Protein AF-A0A1Y1V835-F1 (afdb_monomer_lite)

pLDDT: mean 74.24, std 14.23, range [40.09, 92.94]

Sequence (101 aa):
MLSNYNNYIKYKTTIIFVVLPICQIILLIFWTITNKNGIDKERMRLENVGIYYKDVCSTGNKYFLNSMFIIDYALLLLSIISSYKGRNNVDMSYIYSSQSF

Secondary structure (DSSP, 8-state):
-HHHHHHHHHHHHHHHHHHHHHHHHHHHHHHHHH---SEEEEEEEETTTEEEEEEEE---SHHHHHHHHHHHHHHHHHHHHHHHHHHHHSHHHHHHHHS--

Radius of gyration: 24.32 Å; chains: 1; bounding box: 73×32×44 Å

Structure (mmCIF, N/CA/C/O backbone):
data_AF-A0A1Y1V835-F1
#
_entry.id   AF-A0A1Y1V835-F1
#
loop_
_atom_site.group_PDB
_atom_site.id
_atom_site.type_symbol
_atom_site.label_atom_id
_atom_site.label_alt_id
_atom_site.label_comp_id
_atom_site.label_asym_id
_atom_site.label_entity_id
_atom_site.label_seq_id
_atom_site.pdbx_PDB_ins_code
_atom_site.Cartn_x
_atom_site.Cartn_y
_atom_site.Cartn_z
_atom_site.occupancy
_atom_site.B_iso_or_equiv
_atom_site.auth_seq_id
_atom_site.auth_comp_id
_atom_site.auth_asym_id
_atom_site.auth_atom_id
_atom_site.pdbx_PDB_model_num
ATOM 1 N N . MET A 1 1 ? 26.015 11.295 -25.136 1.00 47.31 1 MET A N 1
ATOM 2 C CA . MET A 1 1 ? 24.530 11.302 -25.111 1.00 47.31 1 MET A CA 1
ATOM 3 C C . MET A 1 1 ? 23.930 10.080 -24.405 1.00 47.31 1 MET A C 1
ATOM 5 O O . MET A 1 1 ? 23.063 10.278 -23.568 1.00 47.31 1 MET A O 1
ATOM 9 N N . LEU A 1 2 ? 24.427 8.854 -24.629 1.00 48.34 2 LEU A N 1
ATOM 10 C CA . LEU A 1 2 ? 23.951 7.628 -23.948 1.00 48.34 2 LEU A CA 1
ATOM 11 C C . LEU A 1 2 ? 24.081 7.633 -22.405 1.00 48.34 2 LEU A C 1
ATOM 13 O O . LEU A 1 2 ? 23.199 7.132 -21.715 1.00 48.34 2 LEU A O 1
ATOM 17 N N . SER A 1 3 ? 25.129 8.256 -21.848 1.00 53.97 3 SER A N 1
ATOM 18 C CA . SER A 1 3 ? 25.331 8.350 -20.386 1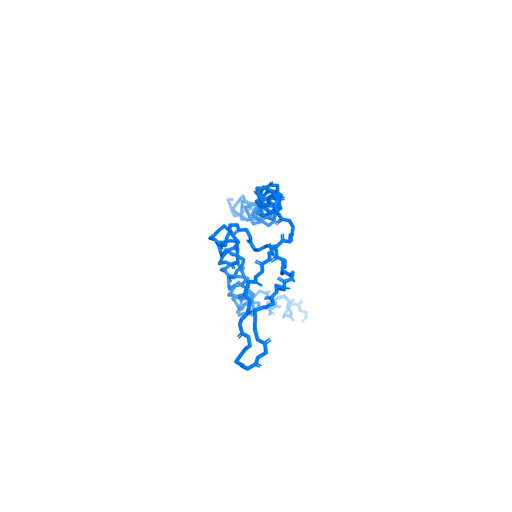.00 53.97 3 SER A CA 1
ATOM 19 C C . SER A 1 3 ? 24.217 9.134 -19.665 1.00 53.97 3 SER A C 1
ATOM 21 O O . SER A 1 3 ? 23.708 8.693 -18.637 1.00 53.97 3 SER A O 1
ATOM 23 N N . ASN A 1 4 ? 23.749 10.250 -20.240 1.00 53.19 4 ASN A N 1
ATOM 24 C CA . ASN A 1 4 ? 22.658 11.038 -19.651 1.00 53.19 4 ASN A CA 1
ATOM 25 C C . ASN A 1 4 ? 21.308 10.313 -19.711 1.00 53.19 4 ASN A C 1
ATOM 27 O O . ASN A 1 4 ? 20.513 10.436 -18.785 1.00 53.19 4 ASN A O 1
ATOM 31 N N . TYR A 1 5 ? 21.066 9.517 -20.756 1.00 57.09 5 TYR A N 1
ATOM 32 C CA . TYR A 1 5 ? 19.842 8.724 -20.883 1.00 57.09 5 TYR A CA 1
ATOM 33 C C . TYR A 1 5 ? 19.777 7.591 -19.845 1.00 57.09 5 TYR A C 1
ATOM 35 O O . TYR A 1 5 ? 18.757 7.414 -19.181 1.00 57.09 5 TYR A O 1
ATOM 43 N N . ASN A 1 6 ? 20.888 6.883 -19.624 1.00 58.56 6 ASN A N 1
ATOM 44 C CA . ASN A 1 6 ? 20.958 5.820 -18.616 1.00 58.56 6 ASN A CA 1
ATOM 45 C C . ASN A 1 6 ? 20.837 6.361 -17.185 1.00 58.56 6 ASN A C 1
ATOM 47 O O . ASN A 1 6 ? 20.159 5.755 -16.354 1.00 58.56 6 ASN A O 1
ATOM 51 N N . ASN A 1 7 ? 21.439 7.520 -16.903 1.00 60.47 7 ASN A N 1
ATOM 52 C CA . ASN A 1 7 ? 21.271 8.199 -15.618 1.00 60.47 7 ASN A CA 1
ATOM 53 C C . ASN A 1 7 ? 19.830 8.683 -15.413 1.00 60.47 7 ASN A C 1
ATOM 55 O O . ASN A 1 7 ? 19.288 8.511 -14.324 1.00 60.47 7 ASN A O 1
ATOM 59 N N . TYR A 1 8 ? 19.179 9.200 -16.458 1.00 58.66 8 TYR A N 1
ATOM 60 C CA . TYR A 1 8 ? 17.769 9.591 -16.420 1.00 58.66 8 TYR A CA 1
ATOM 61 C C . TYR A 1 8 ? 16.844 8.405 -16.110 1.00 58.66 8 TYR A C 1
ATOM 63 O O . TYR A 1 8 ? 15.973 8.520 -15.245 1.00 58.66 8 TYR A O 1
ATOM 71 N N . ILE A 1 9 ? 17.055 7.249 -16.752 1.00 61.12 9 ILE A N 1
ATOM 72 C CA . ILE A 1 9 ? 16.277 6.036 -16.464 1.00 61.12 9 ILE A CA 1
ATOM 73 C C . ILE A 1 9 ? 16.521 5.569 -15.027 1.00 61.12 9 ILE A C 1
ATOM 75 O O . ILE A 1 9 ? 15.553 5.373 -14.299 1.00 61.12 9 ILE A O 1
ATOM 79 N N . LYS A 1 10 ? 17.781 5.474 -14.577 1.00 59.38 10 LYS A N 1
ATOM 80 C CA . LYS A 1 10 ? 18.103 5.089 -13.191 1.00 59.38 10 LYS A CA 1
ATOM 81 C C . LYS A 1 10 ? 17.431 5.998 -12.162 1.00 59.38 10 LYS A C 1
ATOM 83 O O . LYS A 1 10 ? 16.795 5.497 -11.241 1.00 59.38 10 LYS A O 1
ATOM 88 N N . TYR A 1 11 ? 17.531 7.317 -12.329 1.00 60.25 11 TYR A N 1
ATOM 89 C CA . TYR A 1 11 ? 16.923 8.279 -11.405 1.00 60.25 11 TYR A CA 1
ATOM 90 C C . TYR A 1 11 ? 15.400 8.170 -11.378 1.00 60.25 11 TYR A C 1
ATOM 92 O O . TYR A 1 11 ? 14.800 8.163 -10.304 1.00 60.25 11 TYR A O 1
ATOM 100 N N . LYS A 1 12 ? 14.768 8.036 -12.547 1.00 60.19 12 LYS A N 1
ATOM 101 C CA . LYS A 1 12 ? 13.313 7.906 -12.655 1.00 60.19 12 LYS A CA 1
ATOM 102 C C . LYS A 1 12 ? 12.810 6.628 -11.985 1.00 60.19 12 LYS A C 1
ATOM 104 O O . LYS A 1 12 ? 11.810 6.669 -11.276 1.00 60.19 12 LYS A O 1
ATOM 109 N N . THR A 1 13 ? 13.519 5.515 -12.162 1.00 68.12 13 THR A N 1
ATOM 110 C CA . THR A 1 13 ? 13.188 4.240 -11.521 1.00 68.12 13 THR A CA 1
ATOM 111 C C . THR A 1 13 ? 13.336 4.335 -9.999 1.00 68.12 13 THR A C 1
ATOM 113 O O . THR A 1 13 ? 12.395 3.999 -9.286 1.00 68.12 13 THR A O 1
ATOM 116 N N . THR A 1 14 ? 14.445 4.881 -9.488 1.00 68.56 14 THR A N 1
ATOM 117 C CA . THR A 1 14 ? 14.677 5.043 -8.039 1.00 68.56 14 THR A CA 1
ATOM 118 C C . THR A 1 14 ? 13.635 5.940 -7.369 1.00 68.56 14 THR A C 1
ATOM 120 O O . THR A 1 14 ? 13.140 5.606 -6.296 1.00 68.56 14 THR A O 1
ATOM 123 N N . ILE A 1 15 ? 13.251 7.051 -8.004 1.00 75.12 15 ILE A N 1
ATOM 124 C CA . ILE A 1 15 ? 12.245 7.969 -7.450 1.00 75.12 15 ILE A CA 1
ATOM 125 C C . ILE A 1 15 ? 10.884 7.277 -7.328 1.00 75.12 15 ILE A C 1
ATOM 127 O O . ILE A 1 15 ? 10.228 7.416 -6.300 1.00 75.12 15 ILE A O 1
ATOM 131 N N . ILE A 1 16 ? 10.472 6.489 -8.325 1.00 76.56 16 ILE A N 1
ATOM 132 C CA . ILE A 1 16 ? 9.193 5.765 -8.281 1.00 76.56 16 ILE A CA 1
ATOM 133 C C . ILE A 1 16 ? 9.183 4.750 -7.132 1.00 76.56 16 ILE A C 1
ATOM 135 O O . ILE A 1 16 ? 8.222 4.711 -6.371 1.00 76.56 16 ILE A O 1
ATOM 139 N N . PHE A 1 17 ? 10.258 3.978 -6.952 1.00 74.44 17 PHE A N 1
ATOM 140 C CA . PHE A 1 17 ? 10.328 2.967 -5.891 1.00 74.44 17 PHE A CA 1
ATOM 141 C C . PHE A 1 17 ? 10.390 3.544 -4.470 1.00 74.44 17 PHE A C 1
ATOM 143 O O . PHE A 1 17 ? 10.114 2.814 -3.525 1.00 74.44 17 PHE A O 1
ATOM 150 N N . VAL A 1 18 ? 10.719 4.829 -4.305 1.00 82.31 18 VAL A N 1
ATOM 151 C CA . VAL A 1 18 ? 10.787 5.496 -2.992 1.00 82.31 18 VAL A CA 1
ATOM 152 C C . VAL A 1 18 ? 9.546 6.347 -2.720 1.00 82.31 18 VAL A C 1
ATOM 154 O O . VAL A 1 18 ? 8.973 6.277 -1.638 1.00 82.31 18 VAL A O 1
ATOM 157 N N . VAL A 1 19 ? 9.092 7.137 -3.692 1.00 85.88 19 VAL A N 1
ATOM 158 C CA . VAL A 1 19 ? 7.951 8.050 -3.514 1.00 85.88 19 VAL A CA 1
ATOM 159 C C . VAL A 1 19 ? 6.637 7.282 -3.397 1.00 85.88 19 VAL A C 1
ATOM 161 O O . VAL A 1 19 ? 5.787 7.624 -2.579 1.00 85.88 19 VAL A O 1
ATOM 164 N N . LEU A 1 20 ? 6.474 6.221 -4.183 1.00 84.62 20 LEU A N 1
ATOM 165 C CA . LEU A 1 20 ? 5.236 5.453 -4.232 1.00 84.62 20 LEU A CA 1
ATOM 166 C C . LEU A 1 20 ? 4.894 4.744 -2.902 1.00 84.62 20 LEU A C 1
ATOM 168 O O . LEU A 1 20 ? 3.758 4.911 -2.448 1.00 84.62 20 LEU A O 1
ATOM 172 N N . PRO A 1 21 ? 5.826 4.053 -2.208 1.00 83.88 21 PRO A N 1
ATOM 173 C CA . PRO A 1 21 ? 5.530 3.494 -0.888 1.00 83.88 21 PRO A CA 1
ATOM 174 C C . PRO A 1 21 ? 5.281 4.572 0.172 1.00 83.88 21 PRO A C 1
ATOM 176 O O . PRO A 1 21 ? 4.444 4.379 1.050 1.00 83.88 21 PRO A O 1
ATOM 179 N N . ILE A 1 22 ? 5.931 5.738 0.080 1.00 90.62 22 ILE A N 1
ATOM 180 C CA . ILE A 1 22 ? 5.641 6.866 0.979 1.00 90.62 22 ILE A CA 1
ATOM 181 C C . ILE A 1 22 ? 4.192 7.338 0.787 1.00 90.62 22 ILE A C 1
ATOM 183 O O . ILE A 1 22 ? 3.467 7.516 1.765 1.00 90.62 22 ILE A O 1
ATOM 187 N N . CYS A 1 23 ? 3.734 7.485 -0.460 1.00 88.88 23 CYS A N 1
ATOM 188 C CA . CYS A 1 23 ? 2.341 7.822 -0.752 1.00 88.88 23 CYS A CA 1
ATOM 189 C C . CYS A 1 23 ? 1.356 6.759 -0.233 1.00 88.88 23 CYS A C 1
ATOM 191 O O . CYS A 1 23 ? 0.322 7.127 0.324 1.00 88.88 23 CYS A O 1
ATOM 193 N N . GLN A 1 24 ? 1.675 5.464 -0.358 1.00 88.25 24 GLN A N 1
ATOM 194 C CA . GLN A 1 24 ? 0.860 4.376 0.208 1.00 88.25 24 GLN A CA 1
ATOM 195 C C . GLN A 1 24 ? 0.755 4.468 1.734 1.00 88.25 24 GLN A C 1
ATOM 197 O O . GLN A 1 24 ? -0.342 4.361 2.280 1.00 88.25 24 GLN A O 1
ATOM 202 N N . ILE A 1 25 ? 1.867 4.725 2.429 1.00 90.12 25 ILE A N 1
ATOM 203 C CA . ILE A 1 25 ? 1.874 4.889 3.890 1.00 90.12 25 ILE A CA 1
ATOM 204 C C . ILE A 1 25 ? 0.993 6.072 4.303 1.00 90.12 25 ILE A C 1
ATOM 206 O O . ILE A 1 25 ? 0.194 5.951 5.230 1.00 90.12 25 ILE A O 1
ATOM 210 N N . ILE A 1 26 ? 1.083 7.203 3.598 1.00 91.94 26 ILE A N 1
ATOM 211 C CA . ILE A 1 26 ? 0.250 8.381 3.879 1.00 91.94 26 ILE A CA 1
ATOM 212 C C . ILE A 1 26 ? -1.239 8.054 3.693 1.00 91.94 26 ILE A C 1
ATOM 214 O O . ILE A 1 26 ? -2.048 8.389 4.557 1.00 91.94 26 ILE A O 1
ATOM 218 N N . LEU A 1 27 ? -1.608 7.367 2.607 1.00 87.31 27 LEU A N 1
ATOM 219 C CA . LEU A 1 27 ? -2.988 6.931 2.358 1.00 87.31 27 LEU A CA 1
ATOM 220 C C . LEU A 1 27 ? -3.508 5.996 3.459 1.00 87.31 27 LEU A C 1
ATOM 222 O O . LEU A 1 27 ? -4.638 6.168 3.918 1.00 87.31 27 LEU A O 1
ATOM 226 N N . LEU A 1 28 ? -2.678 5.062 3.930 1.00 86.00 28 LEU A N 1
ATOM 227 C CA . LEU A 1 28 ? -3.009 4.159 5.036 1.00 86.00 28 LEU A CA 1
ATOM 228 C C . LEU A 1 28 ? -3.212 4.909 6.357 1.00 86.00 28 LEU A C 1
ATOM 230 O O . LEU A 1 28 ? -4.156 4.615 7.093 1.00 86.00 28 LEU A O 1
ATOM 234 N N . ILE A 1 29 ? -2.374 5.906 6.649 1.00 88.69 29 ILE A N 1
ATOM 235 C CA . ILE A 1 29 ? -2.531 6.765 7.830 1.00 88.69 29 ILE A CA 1
ATOM 236 C C . ILE A 1 29 ? -3.854 7.532 7.746 1.00 88.69 29 ILE A C 1
ATOM 238 O O . ILE A 1 29 ? -4.641 7.503 8.693 1.00 88.69 29 ILE A O 1
ATOM 242 N N . PHE A 1 30 ? -4.147 8.157 6.601 1.00 87.12 30 PHE A N 1
ATOM 243 C CA . PHE A 1 30 ? -5.419 8.853 6.387 1.00 87.12 30 PHE A CA 1
ATOM 244 C C . PHE A 1 30 ? -6.625 7.925 6.543 1.00 87.12 30 PHE A C 1
ATOM 246 O O . PHE A 1 30 ? -7.613 8.305 7.175 1.00 87.12 30 PHE A O 1
ATOM 253 N N . TRP A 1 31 ? -6.548 6.707 6.008 1.00 85.00 31 TRP A N 1
ATOM 254 C CA . TRP A 1 31 ? -7.605 5.710 6.149 1.00 85.00 31 TRP A CA 1
ATOM 255 C C . TRP A 1 31 ? -7.827 5.315 7.614 1.00 85.00 31 TRP A C 1
ATOM 257 O O . TRP A 1 31 ? -8.963 5.309 8.085 1.00 85.00 31 TRP A O 1
ATOM 267 N N . THR A 1 32 ? -6.740 5.077 8.351 1.00 82.38 32 THR A N 1
ATOM 268 C CA . THR A 1 32 ? -6.777 4.698 9.771 1.00 82.38 32 THR A CA 1
ATOM 269 C C . THR A 1 32 ? -7.410 5.796 10.627 1.00 82.38 32 THR A C 1
ATOM 271 O O . THR A 1 32 ? -8.238 5.506 11.481 1.00 82.38 32 THR A O 1
ATOM 274 N N . ILE A 1 33 ? -7.078 7.065 10.368 1.00 83.38 33 ILE A N 1
ATOM 275 C CA . ILE A 1 33 ? -7.641 8.213 11.100 1.00 83.38 33 ILE A CA 1
ATOM 276 C C . ILE A 1 33 ? -9.115 8.449 10.729 1.00 83.38 33 ILE A C 1
ATOM 278 O O . ILE A 1 33 ? -9.924 8.831 11.576 1.00 83.38 33 ILE A O 1
ATOM 282 N N . THR A 1 34 ? -9.479 8.233 9.462 1.00 78.94 34 THR A N 1
ATOM 283 C CA . THR A 1 34 ? -10.860 8.413 8.980 1.00 78.94 34 THR A CA 1
ATOM 284 C C . THR A 1 34 ? -11.800 7.349 9.551 1.00 78.94 34 THR A C 1
ATOM 286 O O . THR A 1 34 ? -12.965 7.638 9.841 1.00 78.94 34 THR A O 1
ATOM 289 N N . ASN A 1 35 ? -11.299 6.135 9.771 1.00 76.12 35 ASN A N 1
ATOM 290 C CA . ASN A 1 35 ? -12.043 5.061 10.416 1.00 76.12 35 ASN A CA 1
ATOM 291 C C . ASN A 1 35 ? -12.060 5.244 11.939 1.00 76.12 35 ASN A C 1
ATOM 293 O O . ASN A 1 35 ? -11.270 4.663 12.674 1.00 76.12 35 ASN A O 1
ATOM 297 N N . LYS A 1 36 ? -13.002 6.062 12.419 1.00 66.69 36 LYS A N 1
ATOM 298 C CA . LYS A 1 36 ? -13.157 6.393 13.848 1.00 66.69 36 LYS A CA 1
ATOM 299 C C . LYS A 1 36 ? -13.570 5.212 14.735 1.00 66.69 36 LYS A C 1
ATOM 301 O O . LYS A 1 36 ? -13.351 5.263 15.942 1.00 66.69 36 LYS A O 1
ATOM 306 N N . ASN A 1 37 ? -14.150 4.162 14.157 1.00 67.00 37 ASN A N 1
ATOM 307 C CA . ASN A 1 37 ? -14.536 2.960 14.883 1.00 67.00 37 ASN A CA 1
ATOM 308 C C . ASN A 1 37 ? -13.491 1.881 14.604 1.00 67.00 37 ASN A C 1
ATOM 310 O O . ASN A 1 37 ? -13.293 1.519 13.455 1.00 67.00 37 ASN A O 1
ATOM 314 N N . GLY A 1 38 ? -12.815 1.360 15.629 1.00 66.00 38 GLY A N 1
ATOM 315 C CA . GLY A 1 38 ? -11.962 0.172 15.472 1.00 66.00 38 GLY A CA 1
ATOM 316 C C . GLY A 1 38 ? -12.771 -1.129 15.424 1.00 66.00 38 GLY A C 1
ATOM 317 O O . GLY A 1 38 ? -12.332 -2.126 14.855 1.00 66.00 38 GLY A O 1
ATOM 318 N N . ILE A 1 39 ? -13.977 -1.108 15.998 1.00 71.31 39 ILE A N 1
ATOM 319 C CA . ILE A 1 39 ? -14.860 -2.262 16.160 1.00 71.31 39 ILE A CA 1
ATOM 320 C C . ILE A 1 39 ? -16.284 -1.821 15.814 1.00 71.31 39 ILE A C 1
ATOM 322 O O . ILE A 1 39 ? -16.787 -0.854 16.386 1.00 71.31 39 ILE A O 1
ATOM 326 N N . ASP A 1 40 ? -16.922 -2.540 14.898 1.00 76.50 40 ASP A N 1
ATOM 327 C CA . ASP A 1 40 ? -18.346 -2.437 14.599 1.00 76.50 40 ASP A CA 1
ATOM 328 C C . ASP A 1 40 ? -19.088 -3.650 15.174 1.00 76.50 40 ASP A C 1
ATOM 330 O O . ASP A 1 40 ? -18.527 -4.735 15.321 1.00 76.50 40 ASP A O 1
ATOM 334 N N . LYS A 1 41 ? -20.371 -3.478 15.503 1.00 77.88 41 LYS A N 1
ATOM 335 C CA . LYS A 1 41 ? -21.234 -4.575 15.961 1.00 77.88 41 LYS A CA 1
ATOM 336 C C . LYS A 1 41 ? -22.071 -5.080 14.803 1.00 77.88 41 LYS A C 1
ATOM 338 O O . LYS A 1 41 ? -23.015 -4.414 14.379 1.00 77.88 41 LYS A O 1
ATOM 343 N N . GLU A 1 42 ? -21.752 -6.266 14.310 1.00 80.06 42 GLU A N 1
ATOM 344 C CA . GLU A 1 42 ? -22.541 -6.914 13.273 1.00 80.06 42 GLU A CA 1
ATOM 345 C C . GLU A 1 42 ? -23.679 -7.713 13.911 1.00 80.06 42 GLU A C 1
ATOM 347 O O . GLU A 1 42 ? -23.476 -8.536 14.809 1.00 80.06 42 GLU A O 1
ATOM 352 N N . ARG A 1 43 ? -24.907 -7.440 13.463 1.00 79.88 43 ARG A N 1
ATOM 353 C CA . ARG A 1 43 ? -26.099 -8.155 13.915 1.00 79.88 43 ARG A CA 1
ATOM 354 C C . ARG A 1 43 ? -26.217 -9.451 13.125 1.00 79.88 43 ARG A C 1
ATOM 356 O O . ARG A 1 43 ? -26.526 -9.415 11.937 1.00 79.88 43 ARG A O 1
ATOM 363 N N . MET A 1 44 ? -26.049 -10.583 13.793 1.00 81.00 44 MET A N 1
ATOM 364 C CA . MET A 1 44 ? -26.256 -11.896 13.191 1.00 81.00 44 MET A CA 1
ATOM 365 C C . MET A 1 44 ? -27.526 -12.535 13.755 1.00 81.00 44 MET A C 1
ATOM 367 O O . MET A 1 44 ? -27.864 -12.382 14.932 1.00 81.00 44 MET A O 1
ATOM 371 N N . ARG A 1 45 ? -28.264 -13.236 12.892 1.00 76.81 45 ARG A N 1
ATOM 372 C CA . ARG A 1 45 ? -29.465 -13.986 13.265 1.00 76.81 45 ARG A CA 1
ATOM 373 C C . ARG A 1 45 ? -29.156 -15.469 13.128 1.00 76.81 45 ARG A C 1
ATOM 375 O O . ARG A 1 45 ? -28.890 -15.923 12.020 1.00 76.81 45 ARG A O 1
ATOM 382 N N . LEU A 1 46 ? -29.206 -16.204 14.235 1.00 78.81 46 LEU A N 1
ATOM 383 C CA . LEU A 1 46 ? -29.237 -17.663 14.192 1.00 78.81 46 LEU A CA 1
ATOM 384 C C . LEU A 1 46 ? -30.699 -18.107 14.114 1.00 78.81 46 LEU A C 1
ATOM 386 O O . LEU A 1 46 ? -31.517 -17.710 14.953 1.00 78.81 46 LEU A O 1
ATOM 390 N N . GLU A 1 47 ? -31.030 -18.938 13.126 1.00 70.06 47 GLU A N 1
ATOM 391 C CA . GLU A 1 47 ? -32.312 -19.645 13.121 1.00 70.06 47 GLU A CA 1
ATOM 392 C C . GLU A 1 47 ? -32.438 -20.468 14.415 1.00 70.06 47 GLU A C 1
ATOM 394 O O . GLU A 1 47 ? -31.490 -21.118 14.846 1.00 70.06 47 GLU A O 1
ATOM 399 N N . ASN A 1 48 ? -33.598 -20.378 15.072 1.00 77.31 48 ASN A N 1
ATOM 400 C CA . ASN A 1 48 ? -33.952 -21.025 16.347 1.00 77.31 48 ASN A CA 1
ATOM 401 C C . ASN A 1 48 ? -33.254 -20.566 17.645 1.00 77.31 48 ASN A C 1
ATOM 403 O O . ASN A 1 48 ? -33.668 -21.024 18.706 1.00 77.31 48 ASN A O 1
ATOM 407 N N . VAL A 1 49 ? -32.274 -19.652 17.620 1.00 79.69 49 VAL A N 1
ATOM 408 C CA . VAL A 1 49 ? -31.567 -19.208 18.853 1.00 79.69 49 VAL A CA 1
ATOM 409 C C . VAL A 1 49 ? -31.746 -17.711 19.146 1.00 79.69 49 VAL A C 1
ATOM 411 O O . VAL A 1 49 ? -31.687 -17.293 20.300 1.00 79.69 49 VAL A O 1
ATOM 414 N N . GLY A 1 50 ? -32.033 -16.894 18.124 1.00 82.06 50 GLY A N 1
ATOM 415 C CA . GLY A 1 50 ? -32.305 -15.459 18.273 1.00 82.06 50 GLY A CA 1
ATOM 416 C C . GLY A 1 50 ? -31.252 -14.555 17.624 1.00 82.06 50 GLY A C 1
ATOM 417 O O . GLY A 1 50 ? -30.531 -14.958 16.709 1.00 82.06 50 GLY A O 1
ATOM 418 N N . ILE A 1 51 ? -31.213 -13.290 18.055 1.00 86.19 51 ILE A N 1
ATOM 419 C CA . ILE A 1 51 ? -30.295 -12.264 17.536 1.00 86.19 51 ILE A CA 1
ATOM 420 C C . ILE A 1 51 ? -29.120 -12.121 18.501 1.00 86.19 51 ILE A C 1
ATOM 422 O O . ILE A 1 51 ? -29.332 -11.906 19.692 1.00 86.19 51 ILE A O 1
ATOM 426 N N . TYR A 1 52 ? -27.896 -12.163 17.982 1.00 83.81 52 TYR A N 1
ATOM 427 C CA . TYR A 1 52 ? -26.684 -11.863 18.742 1.00 83.81 52 TYR A CA 1
ATOM 428 C C . TYR A 1 52 ? -25.832 -10.837 17.991 1.00 83.81 52 TYR A C 1
ATOM 430 O O . TYR A 1 52 ? -25.925 -10.686 16.770 1.00 83.81 52 TYR A O 1
ATOM 438 N N . TYR A 1 53 ? -25.029 -10.092 18.746 1.00 83.00 53 TYR A N 1
ATOM 439 C CA . TYR A 1 53 ? -24.130 -9.078 18.209 1.00 83.00 53 TYR A CA 1
ATOM 440 C C . TYR A 1 53 ? -22.711 -9.617 18.272 1.00 83.00 53 TYR A C 1
ATOM 442 O O . TYR A 1 53 ? -22.255 -10.029 19.340 1.00 83.00 53 TYR A O 1
ATOM 450 N N . LYS A 1 54 ? -22.031 -9.629 17.130 1.00 81.50 54 LYS A N 1
ATOM 451 C CA . LYS A 1 54 ? -20.620 -9.985 17.045 1.00 81.50 54 LYS A CA 1
ATOM 452 C C . LYS A 1 54 ? -19.809 -8.712 16.860 1.00 81.50 54 LYS A C 1
ATOM 454 O O . LYS A 1 54 ? -20.093 -7.928 15.957 1.00 81.50 54 LYS A O 1
ATOM 459 N N . ASP A 1 55 ? -18.798 -8.536 17.698 1.00 80.56 55 ASP A N 1
ATOM 460 C CA . ASP A 1 55 ? -17.795 -7.501 17.495 1.00 80.56 55 ASP A CA 1
ATOM 461 C C . ASP A 1 55 ? 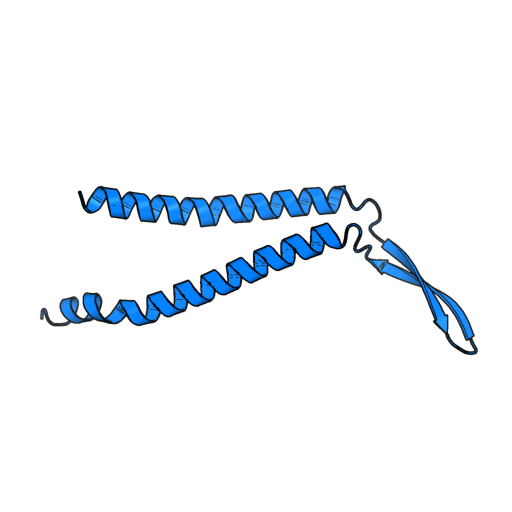-16.931 -7.899 16.289 1.00 80.56 55 ASP A C 1
ATOM 463 O O . ASP A 1 55 ? -16.311 -8.967 16.261 1.00 80.56 55 ASP A O 1
ATOM 467 N N . VAL A 1 56 ? -16.936 -7.063 15.258 1.00 81.81 56 VAL A N 1
ATOM 468 C CA . VAL A 1 56 ? -16.138 -7.224 14.042 1.00 81.81 56 VAL A CA 1
ATOM 469 C C . VAL A 1 56 ? -15.225 -6.020 13.886 1.00 81.81 56 VAL A C 1
ATOM 471 O O . VAL A 1 56 ? -15.605 -4.900 14.218 1.00 81.81 56 VAL A O 1
ATOM 474 N N . CYS A 1 57 ? -14.005 -6.223 13.387 1.00 76.44 57 CYS A N 1
ATOM 475 C CA . CYS A 1 57 ? -13.129 -5.096 13.082 1.00 76.44 57 CYS A CA 1
ATOM 476 C C . CYS A 1 57 ? -13.811 -4.202 12.044 1.00 76.44 57 CYS A C 1
ATOM 478 O O . CYS A 1 57 ? -14.265 -4.694 11.004 1.00 76.44 57 CYS A O 1
ATOM 480 N N . SER A 1 58 ? -13.887 -2.900 12.319 1.00 73.31 58 SER A N 1
ATOM 481 C CA . SER A 1 58 ? -14.482 -1.980 11.358 1.00 73.31 58 SER A CA 1
ATOM 482 C C . SER A 1 58 ? -13.625 -1.960 10.102 1.00 73.31 58 SER A C 1
ATOM 484 O O . SER A 1 58 ? -12.431 -1.664 10.127 1.00 73.31 58 SER A O 1
ATOM 486 N N . THR A 1 59 ? -14.253 -2.270 8.975 1.00 71.88 59 THR A N 1
ATOM 487 C CA . THR A 1 59 ? -13.645 -2.069 7.653 1.00 71.88 59 THR A CA 1
ATOM 488 C C . THR A 1 59 ? -13.779 -0.617 7.192 1.00 71.88 59 THR A C 1
ATOM 490 O O . THR A 1 59 ? -13.211 -0.247 6.161 1.00 71.88 59 THR A O 1
ATOM 493 N N . GLY A 1 60 ? -14.512 0.199 7.963 1.00 76.06 60 GLY A N 1
ATOM 494 C CA . GLY A 1 60 ? -14.789 1.604 7.723 1.00 76.06 60 GLY A CA 1
ATOM 495 C C . GLY A 1 60 ? -15.080 1.919 6.259 1.00 76.06 60 GLY A C 1
ATOM 496 O O . GLY A 1 60 ? -15.959 1.294 5.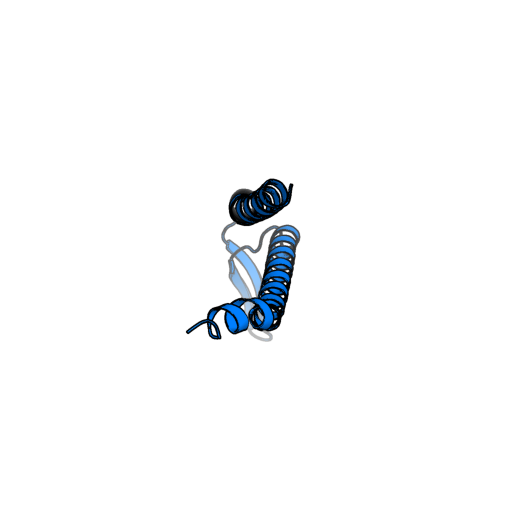659 1.00 76.06 60 GLY A O 1
ATOM 497 N N . ASN A 1 61 ? -14.363 2.873 5.654 1.00 78.56 61 ASN A N 1
ATOM 498 C CA . ASN A 1 61 ? -14.550 3.166 4.231 1.00 78.56 61 ASN A CA 1
ATOM 499 C C . ASN A 1 61 ? -13.969 2.052 3.336 1.00 78.56 61 ASN A C 1
ATOM 501 O O . ASN A 1 61 ? -12.820 2.115 2.884 1.00 78.56 61 ASN A O 1
ATOM 505 N N . LYS A 1 62 ? -14.808 1.049 3.047 1.00 80.50 62 LYS A N 1
ATOM 506 C CA . LYS A 1 62 ? -14.503 -0.100 2.179 1.00 80.50 62 LYS A CA 1
ATOM 507 C C . LYS A 1 62 ? -14.023 0.312 0.787 1.00 80.50 62 LYS A C 1
ATOM 509 O O . LYS A 1 62 ? -13.150 -0.352 0.239 1.00 80.50 62 LYS A O 1
ATOM 514 N N . TYR A 1 63 ? -14.547 1.403 0.224 1.00 81.69 63 TYR A N 1
ATOM 515 C CA . TYR A 1 63 ? -14.133 1.876 -1.101 1.00 81.69 63 TYR A CA 1
ATOM 516 C C . TYR A 1 63 ? -12.680 2.346 -1.107 1.00 81.69 63 TYR A C 1
ATOM 518 O O . TYR A 1 63 ? -11.939 2.052 -2.041 1.00 81.69 63 TYR A O 1
ATOM 526 N N . PHE A 1 64 ? -12.271 3.032 -0.041 1.00 81.38 64 PHE A N 1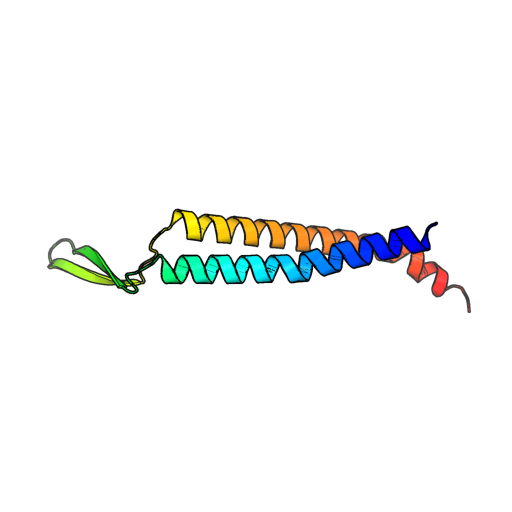
ATOM 527 C CA . PHE A 1 64 ? -10.917 3.555 0.108 1.00 81.38 64 PHE A CA 1
ATOM 528 C C . PHE A 1 64 ? -9.902 2.437 0.382 1.00 81.38 64 PHE A C 1
ATOM 530 O O . PHE A 1 64 ? -8.785 2.469 -0.120 1.00 81.38 64 PHE A O 1
ATOM 537 N N . LEU A 1 65 ? -10.306 1.408 1.132 1.00 83.69 65 LEU A N 1
ATOM 538 C CA . LEU A 1 65 ? -9.479 0.217 1.332 1.00 83.69 65 LEU A CA 1
ATOM 539 C C . LEU A 1 65 ? -9.330 -0.585 0.029 1.00 83.69 65 LEU A C 1
ATOM 541 O O . LEU A 1 65 ? -8.232 -1.008 -0.325 1.00 83.69 65 LEU A O 1
ATOM 545 N N . ASN A 1 66 ? -10.427 -0.765 -0.710 1.00 88.06 66 ASN A N 1
ATOM 546 C CA . ASN A 1 66 ? -10.423 -1.524 -1.957 1.00 88.06 66 ASN A CA 1
ATOM 547 C C . ASN A 1 66 ? -9.574 -0.851 -3.048 1.00 88.06 66 ASN A C 1
ATOM 549 O O . ASN A 1 66 ? -8.872 -1.536 -3.786 1.00 88.06 66 ASN A O 1
ATOM 553 N N . SER A 1 67 ? -9.588 0.484 -3.141 1.00 85.62 67 SER A N 1
ATOM 554 C CA . SER A 1 67 ? -8.747 1.201 -4.107 1.00 85.62 67 SER A CA 1
ATOM 555 C C . SER A 1 67 ? -7.251 1.016 -3.832 1.00 85.62 67 SER A C 1
ATOM 557 O O . SER A 1 67 ? -6.492 0.829 -4.783 1.00 85.62 67 SER A O 1
ATOM 559 N N . MET A 1 68 ? -6.832 0.991 -2.559 1.00 87.56 68 MET A N 1
ATOM 560 C CA . MET A 1 68 ? -5.444 0.694 -2.179 1.00 87.56 68 MET A CA 1
ATOM 561 C C . MET A 1 68 ? -5.029 -0.709 -2.639 1.00 87.56 68 MET A C 1
ATOM 563 O O . MET A 1 68 ? -4.026 -0.848 -3.335 1.00 87.56 68 MET A O 1
ATOM 567 N N . PHE A 1 69 ? -5.851 -1.730 -2.377 1.00 89.94 69 PHE A N 1
ATOM 568 C CA . PHE A 1 69 ? -5.557 -3.098 -2.819 1.00 89.94 69 PHE A CA 1
ATOM 569 C C . PHE A 1 69 ? -5.458 -3.246 -4.342 1.00 89.94 69 PHE A C 1
ATOM 571 O O . PHE A 1 69 ? -4.614 -3.996 -4.834 1.00 89.94 69 PHE A O 1
ATOM 578 N N . ILE A 1 70 ? -6.288 -2.531 -5.106 1.00 91.81 70 ILE A N 1
ATOM 579 C CA . ILE A 1 70 ? -6.219 -2.546 -6.575 1.00 91.81 70 ILE A CA 1
ATOM 580 C C . ILE A 1 70 ? -4.887 -1.962 -7.062 1.00 91.81 70 ILE A C 1
ATOM 582 O O . ILE A 1 70 ? -4.262 -2.530 -7.961 1.00 91.81 70 ILE A O 1
ATOM 586 N N . ILE A 1 71 ? -4.443 -0.848 -6.473 1.00 88.50 71 ILE A N 1
ATOM 587 C CA . ILE A 1 71 ? -3.161 -0.216 -6.815 1.00 88.50 71 ILE A CA 1
ATOM 588 C C . ILE A 1 71 ? -1.999 -1.169 -6.504 1.00 88.50 71 ILE A C 1
ATOM 590 O O . ILE A 1 71 ? -1.138 -1.381 -7.362 1.00 88.50 71 ILE A O 1
ATOM 594 N N . ASP A 1 72 ? -2.007 -1.792 -5.327 1.00 89.25 72 ASP A N 1
ATOM 595 C CA . ASP A 1 72 ? -0.977 -2.747 -4.902 1.00 89.25 72 ASP A CA 1
ATOM 596 C C . ASP A 1 72 ? -0.904 -3.950 -5.845 1.00 89.25 72 ASP A C 1
ATOM 598 O O . ASP A 1 72 ? 0.179 -4.367 -6.266 1.00 89.25 72 ASP A O 1
ATOM 602 N N . TYR A 1 73 ? -2.062 -4.474 -6.243 1.00 92.88 73 TYR A N 1
ATOM 603 C CA . TYR A 1 73 ? -2.146 -5.584 -7.183 1.00 92.88 73 TYR A CA 1
ATOM 604 C C . TYR A 1 73 ? -1.604 -5.210 -8.571 1.00 92.88 73 TYR A C 1
ATOM 606 O O . TYR A 1 73 ? -0.857 -5.980 -9.180 1.00 92.88 73 TYR A O 1
ATOM 614 N N . ALA A 1 74 ? -1.914 -4.009 -9.065 1.00 90.50 74 ALA A N 1
ATOM 615 C CA . ALA A 1 74 ? -1.382 -3.520 -10.335 1.00 90.50 74 ALA A CA 1
ATOM 616 C C . ALA A 1 74 ? 0.149 -3.364 -10.296 1.00 90.50 74 ALA A C 1
ATOM 618 O O . ALA A 1 74 ? 0.840 -3.773 -11.234 1.00 90.50 74 ALA A O 1
ATOM 619 N N . LEU A 1 75 ? 0.697 -2.829 -9.202 1.00 88.31 75 LEU A N 1
ATOM 620 C CA . LEU A 1 75 ? 2.145 -2.720 -8.989 1.00 88.31 75 LEU A CA 1
ATOM 621 C C . LEU A 1 75 ? 2.821 -4.088 -8.953 1.00 88.31 75 LEU A C 1
ATOM 623 O O . LEU A 1 75 ? 3.882 -4.270 -9.554 1.00 88.31 75 LEU A O 1
ATOM 627 N N . LEU A 1 76 ? 2.193 -5.060 -8.294 1.00 89.94 76 LEU A N 1
ATOM 628 C CA . LEU A 1 76 ? 2.683 -6.430 -8.238 1.00 89.94 76 LEU A CA 1
ATOM 629 C C . LEU A 1 76 ? 2.738 -7.064 -9.636 1.00 89.94 76 LEU A C 1
ATOM 631 O O . LEU A 1 76 ? 3.763 -7.637 -10.005 1.00 89.94 76 LEU A O 1
ATOM 635 N N . LEU A 1 77 ? 1.697 -6.893 -10.454 1.00 92.94 77 LEU A N 1
ATOM 636 C CA . LEU A 1 77 ? 1.706 -7.362 -11.844 1.00 92.94 77 LEU A CA 1
ATOM 637 C C . LEU A 1 77 ? 2.811 -6.697 -12.673 1.00 92.94 77 LEU A C 1
ATOM 639 O O . LEU A 1 77 ? 3.537 -7.382 -13.395 1.00 92.94 77 LEU A O 1
ATOM 643 N N . LEU A 1 78 ? 2.987 -5.379 -12.546 1.00 87.69 78 LEU A N 1
ATOM 644 C CA . LEU A 1 78 ? 4.068 -4.659 -13.227 1.00 87.69 78 LEU A CA 1
ATOM 645 C C . LEU A 1 78 ? 5.452 -5.158 -12.793 1.00 87.69 78 LEU A C 1
ATOM 647 O O . LEU A 1 78 ? 6.341 -5.300 -13.636 1.00 87.69 78 LEU A O 1
ATOM 651 N N . SER A 1 79 ? 5.625 -5.472 -11.508 1.00 86.00 79 SER A N 1
ATOM 652 C CA . SER A 1 79 ? 6.856 -6.054 -10.968 1.00 86.00 79 SER A CA 1
ATOM 653 C C . SER A 1 79 ? 7.158 -7.416 -11.598 1.00 86.00 79 SER A C 1
ATOM 655 O O . SER A 1 79 ? 8.268 -7.638 -12.089 1.00 86.00 79 SER A O 1
ATOM 657 N N . ILE A 1 80 ? 6.154 -8.295 -11.693 1.00 89.31 80 ILE A N 1
ATOM 658 C CA . ILE A 1 80 ? 6.285 -9.610 -12.337 1.00 89.31 80 ILE A CA 1
ATOM 659 C C . ILE A 1 80 ? 6.656 -9.458 -13.818 1.00 89.31 80 ILE A C 1
ATOM 661 O O . ILE A 1 80 ? 7.598 -10.098 -14.283 1.00 89.31 80 ILE A O 1
ATOM 665 N N . ILE A 1 81 ? 5.971 -8.579 -14.558 1.00 88.94 81 ILE A N 1
ATOM 666 C CA . ILE A 1 81 ? 6.250 -8.339 -15.985 1.00 88.94 81 ILE A CA 1
ATOM 667 C C . ILE A 1 81 ? 7.672 -7.799 -16.182 1.00 88.94 81 ILE A C 1
ATOM 669 O O . ILE A 1 81 ? 8.385 -8.243 -17.085 1.00 88.94 81 ILE A O 1
ATOM 673 N N . SER A 1 82 ? 8.091 -6.845 -15.348 1.00 79.50 82 SER A N 1
ATOM 674 C CA . SER A 1 82 ? 9.443 -6.280 -15.380 1.00 79.50 82 SER A CA 1
ATOM 675 C C . SER A 1 82 ? 10.501 -7.353 -15.108 1.00 79.50 82 SER A C 1
ATOM 677 O O . SER A 1 82 ? 11.461 -7.482 -15.868 1.00 79.50 82 SER A O 1
ATOM 679 N N . SER A 1 83 ? 10.284 -8.187 -14.086 1.00 80.69 83 SER A N 1
ATOM 680 C CA . SER A 1 83 ? 11.167 -9.305 -13.741 1.00 80.69 83 SER A CA 1
ATOM 681 C C . SER A 1 83 ? 11.269 -10.330 -14.879 1.00 80.69 83 SER A C 1
ATOM 683 O O . SER A 1 83 ? 12.369 -10.748 -15.244 1.00 80.69 83 SER A O 1
ATOM 685 N N . TYR A 1 84 ? 10.143 -10.666 -15.516 1.00 85.19 84 TYR A N 1
ATOM 686 C CA . TYR A 1 84 ? 10.104 -11.594 -16.647 1.00 85.19 84 TYR A CA 1
ATOM 687 C C . TYR A 1 84 ? 10.854 -11.054 -17.876 1.00 85.19 84 TYR A C 1
ATOM 689 O O . TYR A 1 84 ? 11.662 -11.764 -18.472 1.00 85.19 84 TYR A O 1
ATOM 697 N N . LYS A 1 85 ? 10.662 -9.773 -18.226 1.00 76.94 85 LYS A N 1
ATOM 698 C CA . LYS A 1 85 ? 11.427 -9.117 -19.303 1.00 76.94 85 LYS A CA 1
ATOM 699 C C . LYS A 1 85 ? 12.918 -9.037 -18.985 1.00 76.94 85 LYS A C 1
ATOM 701 O O . LYS A 1 85 ? 13.736 -9.234 -19.878 1.00 76.94 85 LYS A O 1
ATOM 706 N N . GLY A 1 86 ? 13.270 -8.760 -17.730 1.00 69.81 86 GLY A N 1
ATOM 707 C CA . GLY A 1 86 ? 14.654 -8.775 -17.266 1.00 69.81 86 GLY A CA 1
ATOM 708 C C . GLY A 1 86 ? 15.319 -10.121 -17.537 1.00 69.81 86 GLY A C 1
ATOM 709 O O . GLY A 1 86 ? 16.402 -10.153 -18.106 1.00 69.81 86 GLY A O 1
ATOM 710 N N . ARG A 1 87 ? 14.633 -11.230 -17.239 1.00 64.94 87 ARG A N 1
ATOM 711 C CA . ARG A 1 87 ? 15.150 -12.586 -17.470 1.00 64.94 87 ARG A CA 1
ATOM 712 C C . ARG A 1 87 ? 15.461 -12.881 -18.942 1.00 64.94 87 ARG A C 1
ATOM 714 O O . ARG A 1 87 ? 16.495 -13.473 -19.212 1.00 64.94 87 ARG A O 1
ATOM 721 N N . ASN A 1 88 ? 14.626 -12.425 -19.876 1.00 60.09 88 ASN A N 1
ATOM 722 C CA . ASN A 1 88 ? 14.853 -12.639 -21.313 1.00 60.09 88 ASN A CA 1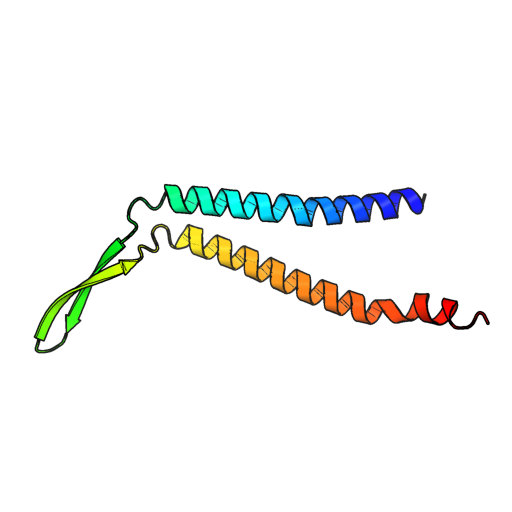
ATOM 723 C C . ASN A 1 88 ? 15.880 -11.672 -21.935 1.00 60.09 88 ASN A C 1
ATOM 725 O O . ASN A 1 88 ? 16.374 -11.933 -23.025 1.00 60.09 88 ASN A O 1
ATOM 729 N N . ASN A 1 89 ? 16.208 -10.561 -21.266 1.00 54.00 89 ASN A N 1
ATOM 730 C CA . ASN A 1 89 ? 17.177 -9.573 -21.757 1.00 54.00 89 ASN A CA 1
ATOM 731 C C . ASN A 1 89 ? 18.605 -9.786 -21.211 1.00 54.00 89 ASN A C 1
ATOM 733 O O . ASN A 1 89 ? 19.513 -9.050 -21.595 1.00 54.00 89 ASN A O 1
ATOM 737 N N . VAL A 1 90 ? 18.821 -10.769 -20.328 1.00 55.56 90 VAL A N 1
ATOM 738 C CA . VAL A 1 90 ? 20.142 -11.086 -19.746 1.00 55.56 90 VAL A CA 1
ATOM 739 C C . VAL A 1 90 ? 21.053 -11.857 -20.719 1.00 55.56 90 VAL A C 1
ATOM 741 O O . VAL A 1 90 ? 22.256 -11.922 -20.489 1.00 55.56 90 VAL A O 1
ATOM 744 N N . ASP A 1 91 ? 20.559 -12.344 -21.859 1.00 51.50 91 ASP A N 1
ATOM 745 C CA . ASP A 1 91 ? 21.378 -13.208 -22.722 1.00 51.50 91 ASP A CA 1
ATOM 746 C C . ASP A 1 91 ? 22.337 -12.482 -23.680 1.00 51.50 91 ASP A C 1
ATOM 748 O O . ASP A 1 91 ? 23.391 -13.023 -23.989 1.00 51.50 91 ASP A O 1
ATOM 752 N N . MET A 1 92 ? 22.092 -11.247 -24.134 1.00 51.12 92 MET A N 1
ATOM 753 C CA . MET A 1 92 ? 22.979 -10.698 -25.181 1.00 51.12 92 MET A CA 1
ATOM 754 C C . MET A 1 92 ? 24.262 -10.048 -24.634 1.00 51.12 92 MET A C 1
ATOM 756 O O . MET A 1 92 ? 25.293 -10.091 -25.293 1.00 51.12 92 MET A O 1
ATOM 760 N N . SER A 1 93 ? 24.250 -9.438 -23.443 1.00 53.53 93 SER A N 1
ATOM 761 C CA . SER A 1 93 ? 25.415 -8.684 -22.939 1.00 53.53 93 SER A CA 1
ATOM 762 C C . SER A 1 93 ? 26.353 -9.485 -22.034 1.00 53.53 93 SER A C 1
ATOM 764 O O . SER A 1 93 ? 27.539 -9.172 -21.980 1.00 53.53 93 SER A O 1
ATOM 766 N N . TYR A 1 94 ? 25.857 -10.517 -21.343 1.00 51.91 94 TYR A N 1
ATOM 767 C CA . TYR A 1 94 ? 26.691 -11.361 -20.477 1.00 51.91 94 TYR A CA 1
ATOM 768 C C . TYR A 1 94 ? 27.422 -12.466 -21.257 1.00 51.91 94 TYR A C 1
ATOM 770 O O . TYR A 1 94 ? 28.532 -12.844 -20.878 1.00 51.91 94 TYR A O 1
ATOM 778 N N . ILE A 1 95 ? 26.863 -12.921 -22.388 1.00 49.75 95 ILE A N 1
ATOM 779 C CA . ILE A 1 95 ? 27.505 -13.925 -23.251 1.00 49.75 95 ILE A CA 1
ATOM 780 C C . ILE A 1 95 ? 28.775 -13.347 -23.908 1.00 49.75 95 ILE A C 1
ATOM 782 O O . ILE A 1 95 ? 29.822 -13.992 -23.861 1.00 49.75 95 ILE A O 1
ATOM 786 N N . TYR A 1 96 ? 28.757 -12.095 -24.391 1.00 50.00 96 TYR A N 1
ATOM 787 C CA . TYR A 1 96 ? 29.944 -11.455 -24.992 1.00 50.00 96 TYR A CA 1
ATOM 788 C C . TYR A 1 96 ? 31.092 -11.191 -24.002 1.00 50.00 96 TYR A C 1
ATOM 790 O O . TYR A 1 96 ? 32.256 -11.274 -24.389 1.00 50.00 96 TYR A O 1
ATOM 798 N N . SER A 1 97 ? 30.806 -10.934 -22.719 1.00 48.22 97 SER A N 1
ATOM 799 C CA . SER A 1 97 ? 31.863 -10.800 -21.700 1.00 48.22 97 SER A CA 1
ATOM 800 C C . SER A 1 97 ? 32.506 -12.131 -21.296 1.00 48.22 97 SER A C 1
ATOM 802 O O . SER A 1 97 ? 33.598 -12.126 -20.739 1.00 48.22 97 SER A O 1
ATOM 804 N N . SER A 1 98 ? 31.855 -13.265 -21.579 1.00 44.19 98 SER A N 1
ATOM 805 C CA . SER A 1 98 ? 32.364 -14.608 -21.255 1.00 44.19 98 SER A CA 1
ATOM 806 C C . SER A 1 98 ? 33.156 -15.276 -22.389 1.00 44.19 98 SER A C 1
ATOM 808 O O . SER A 1 98 ? 33.785 -16.301 -22.161 1.00 44.19 98 SER A O 1
ATOM 810 N N . GLN A 1 99 ? 33.161 -14.688 -23.593 1.00 44.62 99 GLN A N 1
ATOM 811 C CA . GLN A 1 99 ? 33.934 -15.157 -24.758 1.00 44.62 99 GLN A CA 1
ATOM 812 C C . GLN A 1 99 ? 35.255 -14.394 -24.969 1.00 44.62 99 GLN A C 1
ATOM 814 O O . GLN A 1 99 ? 35.914 -14.565 -25.989 1.00 44.62 99 GLN A O 1
ATOM 819 N N . SER A 1 100 ? 35.641 -13.541 -24.017 1.00 45.09 100 SER A N 1
ATOM 820 C CA . SER A 1 100 ? 36.887 -12.764 -24.045 1.00 45.09 100 SER A CA 1
ATOM 821 C C . SER A 1 100 ? 37.899 -13.309 -23.030 1.00 45.09 100 SER A C 1
ATOM 823 O O . SER A 1 100 ? 38.350 -12.567 -22.160 1.00 45.09 100 SER A O 1
ATOM 825 N N . PHE A 1 101 ? 38.203 -14.606 -23.100 1.00 40.09 101 PHE A N 1
ATOM 826 C CA . PHE A 1 101 ? 39.370 -15.227 -22.467 1.00 40.09 101 PHE A CA 1
ATOM 827 C C . PHE A 1 101 ? 39.889 -16.359 -23.348 1.00 40.09 101 PHE A C 1
ATOM 829 O O . PHE A 1 101 ? 39.042 -17.09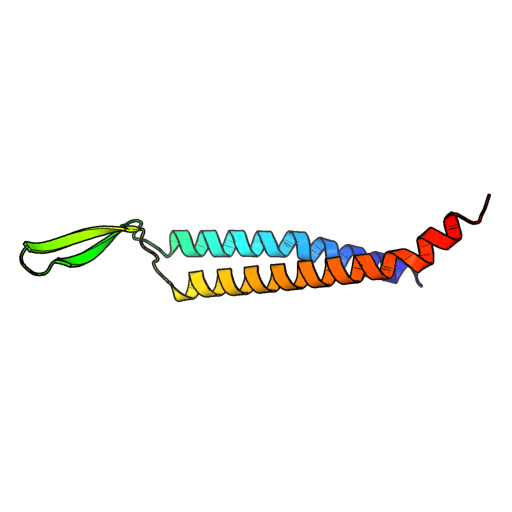9 -23.899 1.00 40.09 101 PHE A O 1
#

Organism: NCBI:txid1754191

Foldseek 3Di:
DVVVVVVVVVVVVVCCVPVVVVVLVVLVVVQVVQQPDQWDWDWDADVPPGIDTDTDGDPDPVVSVVVSVVVVVVVVVVVVVVVVVVVVPVPPPVVVVVPPD